Protein AF-A0A484AU99-F1 (afdb_monomer)

Radius of gyration: 29.87 Å; Cα contacts (8 Å, |Δi|>4): 68; chains: 1; bounding box: 47×50×111 Å

Nearest PDB structures (foldseek):
  2rld-assembly1_B  TM=6.797E-01  e=1.249E+00  Bacteroides thetaiotaomicron VPI-5482
  7b5m-assembly1_H  TM=4.211E-01  e=6.479E+00  Homo sapiens

InterPro domains:
  IPR019184 Uncharacterised protein family, transmembrane-17 [PF09799] (16-97)

Secondary structure (DSSP, 8-state):
-----------HHHHHHHHHHHHHHHHHHHHHHHHHHHTSGGG--HHHHHHHHHHHHHHHHHHHHHHHHHH-SS-STTHHHHHHHHHHHHHHHHHHHHTS-TT-HHHHHHHHHHHHHHHHHHHHHHHHHHHHHHHHHH---HHHHHHHHHHHHHHHHHHHHHTTS---------

Sequence (174 aa):
MSHIVKPVHASLLMQMLLDGNLYVAVTWAFSYLLNMFVYEWPRLKLSMVLLYVVTVTIESMRIYMGYVLNLSPKGPHSKLPLALALGACLPMMCLSWYLYDDRAIWMRVIYNVWTFFIVLELIVAAHIIWKRVRNVQLRPDWSAMEANLMARRRRSAHSHHADSFHVPSCTDHL

pLDDT: mean 72.26, std 13.3, range [37.69, 90.94]

Structure (mmCIF, N/CA/C/O backbone):
data_AF-A0A484AU99-F1
#
_entry.id   AF-A0A484AU99-F1
#
loop_
_atom_site.group_PDB
_atom_site.id
_atom_site.type_symbol
_atom_site.label_atom_id
_atom_site.label_alt_id
_atom_site.label_comp_id
_atom_site.label_asym_id
_atom_site.label_entity_id
_atom_site.label_seq_id
_atom_site.pdbx_PDB_ins_code
_atom_site.Cartn_x
_atom_site.Cartn_y
_atom_site.Cartn_z
_atom_site.occupancy
_atom_site.B_iso_or_equiv
_atom_site.auth_seq_id
_atom_site.auth_comp_id
_atom_site.auth_asym_id
_atom_site.auth_atom_id
_atom_site.pdbx_PDB_model_num
ATOM 1 N N . MET A 1 1 ? 10.170 -21.586 -35.796 1.00 37.69 1 MET A N 1
ATOM 2 C CA . MET A 1 1 ? 9.954 -20.267 -35.163 1.00 37.69 1 MET A CA 1
ATOM 3 C C . MET A 1 1 ? 10.035 -20.434 -33.654 1.00 37.69 1 MET A C 1
ATOM 5 O O . MET A 1 1 ? 9.057 -20.800 -33.018 1.00 37.69 1 MET A O 1
ATOM 9 N N . SER A 1 2 ? 11.222 -20.255 -33.083 1.00 39.19 2 SER A N 1
ATOM 10 C CA . SER A 1 2 ? 11.432 -20.244 -31.637 1.00 39.19 2 SER A CA 1
ATOM 11 C C . SER A 1 2 ? 10.943 -18.902 -31.096 1.00 39.19 2 SER A C 1
ATOM 13 O O . SER A 1 2 ? 11.641 -17.892 -31.164 1.00 39.19 2 SER A O 1
ATOM 15 N N . HIS A 1 3 ? 9.709 -18.874 -30.592 1.00 49.44 3 HIS A N 1
ATOM 16 C CA . HIS A 1 3 ? 9.258 -17.780 -29.744 1.00 49.44 3 HIS A CA 1
ATOM 17 C C . HIS A 1 3 ? 10.168 -17.772 -28.515 1.00 49.44 3 HIS A C 1
ATOM 19 O O . HIS A 1 3 ? 10.028 -18.603 -27.623 1.00 49.44 3 HIS A O 1
ATOM 25 N N . ILE A 1 4 ? 11.153 -16.871 -28.503 1.00 49.41 4 ILE A N 1
ATOM 26 C CA . ILE A 1 4 ? 11.953 -16.568 -27.320 1.00 49.41 4 ILE A CA 1
ATOM 27 C C . ILE A 1 4 ? 10.975 -15.949 -26.324 1.00 49.41 4 ILE A C 1
ATOM 29 O O . ILE A 1 4 ? 10.723 -14.741 -26.328 1.00 49.41 4 ILE A O 1
ATOM 33 N N . VAL A 1 5 ? 10.358 -16.806 -25.513 1.00 48.56 5 VAL A N 1
ATOM 34 C CA . VAL A 1 5 ? 9.623 -16.413 -24.320 1.00 48.56 5 VAL A CA 1
ATOM 35 C C . VAL A 1 5 ? 10.678 -15.808 -23.406 1.00 48.56 5 VAL A C 1
ATOM 37 O O . VAL A 1 5 ? 11.424 -16.523 -22.743 1.00 48.56 5 VAL A O 1
ATOM 40 N N . LYS A 1 6 ? 10.834 -14.480 -23.457 1.00 44.38 6 LYS A N 1
ATOM 41 C CA . LYS A 1 6 ? 11.705 -13.775 -22.517 1.00 44.38 6 LYS A CA 1
ATOM 42 C C . LYS A 1 6 ? 11.213 -14.142 -21.117 1.00 44.38 6 LYS A C 1
ATOM 44 O O . LYS A 1 6 ? 10.035 -13.895 -20.842 1.00 44.38 6 LYS A O 1
ATOM 49 N N . PRO A 1 7 ? 12.057 -14.746 -20.265 1.00 45.44 7 PRO A N 1
ATOM 50 C CA . PRO A 1 7 ? 11.627 -15.142 -18.939 1.00 45.44 7 PRO A CA 1
ATOM 51 C C . PRO A 1 7 ? 11.125 -13.899 -18.209 1.00 45.44 7 PRO A C 1
ATOM 53 O O . PRO A 1 7 ? 11.760 -12.840 -18.235 1.00 45.44 7 PRO A O 1
ATOM 56 N N . VAL A 1 8 ? 9.941 -14.022 -17.616 1.00 52.75 8 VAL A N 1
ATOM 57 C CA . VAL A 1 8 ? 9.361 -12.999 -16.751 1.00 52.75 8 VAL A CA 1
ATOM 58 C C . VAL A 1 8 ? 10.352 -12.787 -15.609 1.00 52.75 8 VAL A C 1
ATOM 60 O O . VAL A 1 8 ? 10.517 -13.648 -14.751 1.00 52.75 8 VAL A O 1
ATOM 63 N N . HIS A 1 9 ? 11.064 -11.660 -15.619 1.00 53.84 9 HIS A N 1
ATOM 64 C CA . HIS A 1 9 ? 11.941 -11.269 -14.519 1.00 53.84 9 HIS A CA 1
ATOM 65 C C . HIS A 1 9 ? 11.088 -10.704 -13.380 1.00 53.84 9 HIS A C 1
ATOM 67 O O . HIS A 1 9 ? 11.089 -9.498 -13.129 1.00 53.84 9 HIS A O 1
ATOM 73 N N . ALA A 1 10 ? 10.344 -11.582 -12.708 1.00 58.94 10 ALA A N 1
ATOM 74 C CA . ALA A 1 10 ? 9.739 -11.253 -11.428 1.00 58.94 10 ALA A CA 1
ATOM 75 C C . ALA A 1 10 ? 10.865 -10.969 -10.427 1.00 58.94 10 ALA A C 1
ATOM 77 O O . ALA A 1 10 ? 11.837 -11.726 -10.320 1.00 58.94 10 ALA A O 1
ATOM 78 N N . SER A 1 11 ? 10.771 -9.851 -9.711 1.00 69.88 11 SER A N 1
ATOM 79 C CA . SER A 1 11 ? 11.712 -9.567 -8.635 1.00 69.88 11 SER A CA 1
ATOM 80 C C . SER A 1 11 ? 11.232 -10.311 -7.396 1.00 69.88 11 SER A C 1
ATOM 82 O O . SER A 1 11 ? 10.245 -9.918 -6.778 1.00 69.88 11 SER A O 1
ATOM 84 N N . LEU A 1 12 ? 11.933 -11.387 -7.033 1.00 75.62 12 LEU A N 1
ATOM 85 C CA . LEU A 1 12 ? 11.623 -12.196 -5.848 1.00 75.62 12 LEU A CA 1
ATOM 86 C C . LEU A 1 12 ? 11.549 -11.337 -4.572 1.00 75.62 12 LEU A C 1
ATOM 88 O O . LEU A 1 12 ? 10.686 -11.547 -3.730 1.00 75.62 12 LEU A O 1
ATOM 92 N N . LEU A 1 13 ? 12.385 -10.298 -4.489 1.00 75.38 13 LEU A N 1
ATOM 93 C CA . LEU A 1 13 ? 12.384 -9.338 -3.387 1.00 75.38 13 LEU A CA 1
ATOM 94 C C . LEU A 1 13 ? 11.120 -8.463 -3.357 1.00 75.38 13 LEU A C 1
ATOM 96 O O . LEU A 1 13 ? 10.555 -8.262 -2.289 1.00 75.38 13 LEU A O 1
ATOM 100 N N . MET A 1 14 ? 10.643 -7.983 -4.512 1.00 75.06 14 MET A N 1
ATOM 101 C CA . MET A 1 14 ? 9.371 -7.247 -4.586 1.00 75.06 14 MET A CA 1
ATOM 102 C C . MET A 1 14 ? 8.196 -8.150 -4.204 1.00 75.06 14 MET A C 1
ATOM 104 O O . MET A 1 14 ? 7.276 -7.709 -3.527 1.00 75.06 14 MET A O 1
ATOM 108 N N . GLN A 1 15 ? 8.246 -9.421 -4.607 1.00 81.94 15 GLN A N 1
ATOM 109 C CA . GLN A 1 15 ? 7.213 -10.398 -4.279 1.00 81.94 15 GLN A CA 1
ATOM 110 C C . GLN A 1 15 ? 7.149 -10.683 -2.777 1.00 81.94 15 GLN A C 1
ATOM 112 O O . GLN A 1 15 ? 6.061 -10.668 -2.214 1.00 81.94 15 GLN A O 1
ATOM 117 N N . MET A 1 16 ? 8.301 -10.874 -2.125 1.00 83.50 16 MET A N 1
ATOM 118 C CA . MET A 1 16 ? 8.377 -11.040 -0.669 1.00 83.50 16 MET A CA 1
ATOM 119 C C . MET A 1 16 ? 7.905 -9.792 0.086 1.00 83.50 16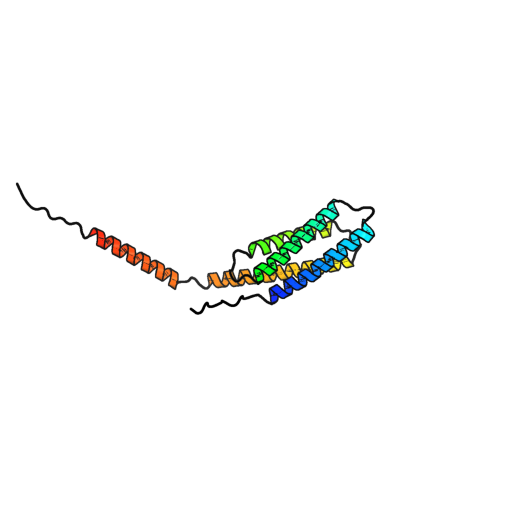 MET A C 1
ATOM 121 O O . MET A 1 16 ? 7.218 -9.922 1.096 1.00 83.50 16 MET A O 1
ATOM 125 N N . LEU A 1 17 ? 8.235 -8.586 -0.398 1.00 82.75 17 LEU A N 1
ATOM 126 C CA . LEU A 1 17 ? 7.745 -7.344 0.213 1.00 82.75 17 LEU A CA 1
ATOM 127 C C . LEU A 1 17 ? 6.225 -7.212 0.104 1.00 82.75 17 LEU A C 1
ATOM 129 O O . LEU A 1 17 ? 5.586 -6.844 1.085 1.00 82.75 17 LEU A O 1
ATOM 133 N N . LEU A 1 18 ? 5.659 -7.521 -1.067 1.00 83.50 18 LEU A N 1
ATOM 134 C CA . LEU A 1 18 ? 4.214 -7.471 -1.284 1.00 83.50 18 LEU A CA 1
ATOM 135 C C . LEU A 1 18 ? 3.466 -8.462 -0.398 1.00 83.50 18 LEU A C 1
ATOM 137 O O . LEU A 1 18 ? 2.440 -8.109 0.175 1.00 83.50 18 LEU A O 1
ATOM 141 N N . ASP A 1 19 ? 3.995 -9.677 -0.280 1.00 86.50 19 ASP A N 1
ATOM 142 C CA . ASP A 1 19 ? 3.406 -10.723 0.550 1.00 86.50 19 ASP A CA 1
ATOM 143 C C . ASP A 1 19 ? 3.455 -10.326 2.034 1.00 86.50 19 ASP A C 1
ATOM 145 O O . ASP A 1 19 ? 2.446 -10.372 2.736 1.00 86.50 19 ASP A O 1
ATOM 149 N N . GLY A 1 20 ? 4.593 -9.794 2.497 1.00 85.31 20 GLY A N 1
ATOM 150 C CA . GLY A 1 20 ? 4.716 -9.226 3.843 1.00 85.31 20 GLY A CA 1
ATOM 151 C C . GLY A 1 20 ? 3.743 -8.069 4.090 1.00 85.31 20 GLY A C 1
ATOM 152 O O . GLY A 1 20 ? 3.088 -8.018 5.131 1.00 85.31 20 GLY A O 1
ATOM 153 N N . ASN A 1 21 ? 3.585 -7.174 3.115 1.00 86.25 21 ASN A N 1
ATOM 154 C CA . ASN A 1 21 ? 2.621 -6.080 3.193 1.00 86.25 21 ASN A CA 1
ATOM 155 C C . ASN A 1 21 ? 1.173 -6.567 3.249 1.00 86.25 21 ASN A C 1
ATOM 157 O O . ASN A 1 21 ? 0.390 -6.014 4.016 1.00 86.25 21 ASN A O 1
ATOM 161 N N . LEU A 1 22 ? 0.823 -7.617 2.504 1.00 87.81 22 LEU A N 1
ATOM 162 C CA . LEU A 1 22 ? -0.495 -8.241 2.580 1.00 87.81 22 LEU A CA 1
ATOM 163 C C . LEU A 1 22 ? -0.777 -8.771 3.990 1.00 87.81 22 LEU A C 1
ATOM 165 O O . LEU A 1 22 ? -1.839 -8.486 4.544 1.00 87.81 22 LEU A O 1
ATOM 169 N N . TYR A 1 23 ? 0.181 -9.470 4.605 1.00 88.94 23 TYR A N 1
ATOM 170 C CA . TYR A 1 23 ? 0.035 -9.951 5.982 1.00 88.94 23 TYR A CA 1
ATOM 171 C C . TYR A 1 23 ? -0.179 -8.812 6.981 1.00 88.94 23 TYR A C 1
ATOM 173 O O . TYR A 1 23 ? -1.075 -8.888 7.829 1.00 88.94 23 TYR A O 1
ATOM 181 N N . VAL A 1 24 ? 0.613 -7.744 6.880 1.00 87.69 24 VAL A N 1
ATOM 182 C CA . VAL A 1 24 ? 0.486 -6.584 7.771 1.00 87.69 24 VAL A CA 1
ATOM 183 C C . VAL A 1 24 ? -0.840 -5.858 7.541 1.00 87.69 24 VAL A C 1
ATOM 185 O O . VAL A 1 24 ? -1.522 -5.539 8.513 1.00 87.69 24 VAL A O 1
ATOM 188 N N . ALA A 1 25 ? -1.253 -5.668 6.286 1.00 86.56 25 ALA A N 1
ATOM 189 C CA . ALA A 1 25 ? -2.514 -5.026 5.926 1.00 86.56 25 ALA A CA 1
ATOM 190 C C . ALA A 1 25 ? -3.731 -5.811 6.436 1.00 86.56 25 ALA A C 1
ATOM 192 O O . ALA A 1 25 ? -4.642 -5.217 7.010 1.00 86.56 25 ALA A O 1
ATOM 193 N N . VAL A 1 26 ? -3.739 -7.142 6.298 1.00 89.50 26 VAL A N 1
ATOM 194 C CA . VAL A 1 26 ? -4.814 -8.002 6.828 1.00 89.50 26 VAL A CA 1
ATOM 195 C C . VAL A 1 26 ? -4.845 -7.950 8.356 1.00 89.50 26 VAL A C 1
ATOM 197 O O . VAL A 1 26 ? -5.913 -7.778 8.947 1.00 89.50 26 VAL A O 1
ATOM 200 N N . THR A 1 27 ? -3.679 -8.033 9.002 1.00 89.44 27 THR A N 1
ATOM 201 C CA . THR A 1 27 ? 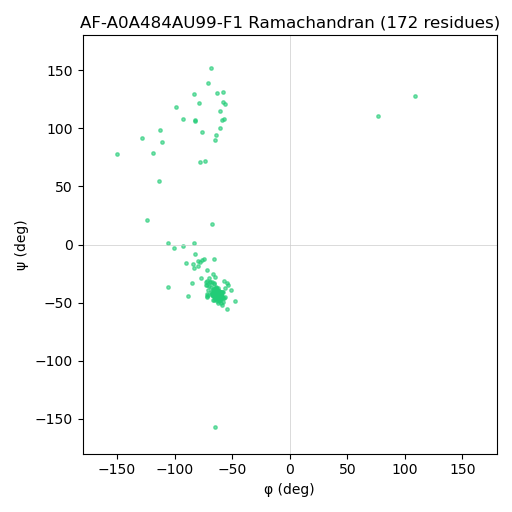-3.567 -7.955 10.468 1.00 89.44 27 THR A CA 1
ATOM 202 C C . THR A 1 27 ? -4.060 -6.605 10.988 1.00 89.44 27 THR A C 1
ATOM 204 O O . THR A 1 27 ? -4.804 -6.555 11.971 1.00 89.44 27 THR A O 1
ATOM 207 N N . TRP A 1 28 ? -3.696 -5.514 10.310 1.00 88.81 28 TRP A N 1
ATOM 208 C CA . TRP A 1 28 ? -4.184 -4.170 10.600 1.00 88.81 28 TRP A CA 1
ATOM 209 C C . TRP A 1 28 ? -5.695 -4.068 10.404 1.00 88.81 28 TRP A C 1
ATOM 211 O O . TRP A 1 28 ? -6.391 -3.636 11.320 1.00 88.81 28 TRP A O 1
ATOM 221 N N . ALA A 1 29 ? -6.215 -4.509 9.256 1.00 88.81 29 ALA A N 1
ATOM 222 C CA . ALA A 1 29 ? -7.629 -4.390 8.917 1.00 88.81 29 ALA A CA 1
ATOM 223 C C . ALA A 1 29 ? -8.518 -5.148 9.908 1.00 88.81 29 ALA A C 1
ATOM 225 O O . ALA A 1 29 ? -9.564 -4.633 10.308 1.00 88.81 29 ALA A O 1
ATOM 226 N N . PHE A 1 30 ? -8.089 -6.338 10.331 1.00 90.94 30 PHE A N 1
ATOM 227 C CA . PHE A 1 30 ? -8.802 -7.138 11.321 1.00 90.94 30 PHE A CA 1
ATOM 228 C C . PHE A 1 30 ? -8.692 -6.543 12.729 1.00 90.94 30 PHE A C 1
ATOM 230 O O . PHE A 1 30 ? -9.698 -6.424 13.426 1.00 90.94 30 PHE A O 1
ATOM 237 N N . SER A 1 31 ? -7.493 -6.102 13.131 1.00 88.44 31 SER A N 1
ATOM 238 C CA . SER A 1 31 ? -7.281 -5.463 14.438 1.00 88.44 31 SER A CA 1
ATOM 239 C C . SER A 1 31 ? -8.078 -4.163 14.564 1.00 88.44 31 SER A C 1
ATOM 241 O O . SER A 1 31 ? -8.700 -3.926 15.596 1.00 88.44 31 SER A O 1
ATOM 243 N N . TYR A 1 32 ? -8.107 -3.342 13.510 1.00 85.25 32 TYR A N 1
ATOM 244 C CA . TYR A 1 32 ? -8.877 -2.099 13.471 1.00 85.25 32 TYR A CA 1
ATOM 245 C C . TYR A 1 32 ? -10.377 -2.375 13.561 1.00 85.25 32 TYR A C 1
ATOM 247 O O . TYR A 1 32 ? -11.069 -1.742 14.353 1.00 85.25 32 TYR A O 1
ATOM 255 N N . LEU A 1 33 ? -10.870 -3.358 12.803 1.00 88.38 33 LEU A N 1
ATOM 256 C CA . LEU A 1 33 ? -12.275 -3.748 12.825 1.00 88.38 33 LEU A CA 1
ATOM 257 C C . LEU A 1 33 ? -12.691 -4.246 14.214 1.00 88.38 33 LEU A C 1
ATOM 259 O O . LEU A 1 33 ? -13.660 -3.737 14.770 1.00 88.38 33 LEU A O 1
ATOM 263 N N . LEU A 1 34 ? -11.925 -5.154 14.826 1.00 88.19 34 LEU A N 1
ATOM 264 C CA . LEU A 1 34 ? -12.178 -5.612 16.197 1.00 88.19 34 LEU A CA 1
ATOM 265 C C . LEU A 1 34 ? -12.220 -4.456 17.195 1.00 88.19 34 LEU A C 1
ATOM 267 O O . LEU A 1 34 ? -13.119 -4.383 18.026 1.00 88.19 34 LEU A O 1
ATOM 271 N N . ASN A 1 35 ? -11.265 -3.540 17.100 1.00 83.56 35 ASN A N 1
ATOM 272 C CA . ASN A 1 35 ? -11.186 -2.388 17.985 1.00 83.56 35 ASN A CA 1
ATOM 273 C C . ASN A 1 35 ? -12.417 -1.479 17.836 1.00 83.56 35 ASN A C 1
ATOM 275 O O . ASN A 1 35 ? -13.024 -1.058 18.822 1.00 83.56 35 ASN A O 1
ATOM 279 N N . MET A 1 36 ? -12.857 -1.284 16.594 1.00 84.19 36 MET A N 1
ATOM 280 C CA . MET A 1 36 ? -14.063 -0.538 16.272 1.00 84.19 36 MET A CA 1
ATOM 281 C C . MET A 1 36 ? -15.332 -1.195 16.844 1.00 84.19 36 MET A C 1
ATOM 283 O O . MET A 1 36 ? -16.186 -0.507 17.399 1.00 84.19 36 MET A O 1
ATOM 287 N N . PHE A 1 37 ? -15.434 -2.525 16.764 1.00 87.44 37 PHE A N 1
ATOM 288 C CA . PHE A 1 37 ? -16.556 -3.300 17.305 1.00 87.44 37 PHE A CA 1
ATOM 289 C C . PHE A 1 37 ? -16.563 -3.395 18.837 1.00 87.44 37 PHE A C 1
ATOM 291 O O . PHE A 1 37 ? -17.634 -3.432 19.434 1.00 87.44 37 PHE A O 1
ATOM 298 N N . VAL A 1 38 ? -15.400 -3.462 19.485 1.00 85.44 38 VAL A N 1
ATOM 299 C CA . VAL A 1 38 ? -15.309 -3.677 20.939 1.00 85.44 38 VAL A CA 1
ATOM 300 C C . VAL A 1 38 ? -15.359 -2.360 21.712 1.00 85.44 38 VAL A C 1
ATOM 302 O O . VAL A 1 38 ? -16.060 -2.271 22.718 1.00 85.44 38 VAL A O 1
ATOM 305 N N . TYR A 1 39 ? -14.632 -1.335 21.260 1.00 80.25 39 TYR A N 1
ATOM 306 C CA . TYR A 1 39 ? -14.439 -0.100 22.029 1.00 80.25 39 TYR A CA 1
ATOM 307 C C . TYR A 1 39 ? -15.256 1.082 21.499 1.00 80.25 39 TYR A C 1
ATOM 309 O O . TYR A 1 39 ? -15.764 1.882 22.284 1.00 80.25 39 TYR A O 1
ATOM 317 N N . GLU A 1 40 ? -15.409 1.194 20.179 1.00 82.00 40 GLU A N 1
ATOM 318 C CA . GLU A 1 40 ? -16.035 2.357 19.531 1.00 82.00 40 GLU A CA 1
ATOM 319 C C . GLU A 1 40 ? -17.500 2.112 19.124 1.00 82.00 40 GLU A C 1
ATOM 321 O O . GLU A 1 40 ? -18.163 3.044 18.674 1.00 82.00 40 GLU A O 1
ATOM 326 N N . TRP A 1 41 ? -18.049 0.907 19.328 1.00 82.50 41 TRP A N 1
ATOM 327 C CA . TRP A 1 41 ? -19.426 0.551 18.948 1.00 82.50 41 TRP A CA 1
ATOM 328 C C . TRP A 1 41 ? -20.499 1.571 19.365 1.00 82.50 41 TRP A C 1
ATOM 330 O O . TRP A 1 41 ? -21.280 1.989 18.510 1.00 82.50 41 TRP A O 1
ATOM 340 N N . PRO A 1 42 ? -20.544 2.055 20.626 1.00 81.06 42 PRO A N 1
ATOM 341 C CA . PRO A 1 42 ? -21.569 3.014 21.038 1.00 81.06 42 PRO A CA 1
ATOM 342 C C . PRO A 1 42 ? -21.336 4.439 20.509 1.00 81.06 42 PRO A C 1
ATOM 344 O O . PRO A 1 42 ? -22.223 5.282 20.626 1.00 81.06 42 PRO A O 1
ATOM 347 N N . ARG A 1 43 ? -20.150 4.746 19.967 1.00 80.69 43 ARG A N 1
ATOM 348 C CA . ARG A 1 43 ? -19.757 6.086 19.487 1.00 80.69 43 ARG A CA 1
ATOM 349 C C . ARG A 1 43 ? -19.310 6.077 18.028 1.00 80.69 43 ARG A C 1
ATOM 351 O O . ARG A 1 43 ? -18.618 6.999 17.595 1.00 80.69 43 ARG A O 1
ATOM 358 N N . LEU A 1 44 ? -19.722 5.056 17.280 1.00 82.00 44 LEU A N 1
ATOM 359 C CA . LEU A 1 44 ? -19.256 4.792 15.931 1.00 82.00 44 LEU A CA 1
ATOM 360 C C . LEU A 1 44 ? -19.508 6.004 15.028 1.00 82.00 44 LEU A C 1
ATOM 362 O O . LEU A 1 44 ? -20.641 6.312 14.656 1.00 82.00 44 LEU A O 1
ATOM 366 N N . LYS A 1 45 ? -18.440 6.713 14.664 1.00 83.75 45 LYS A N 1
ATOM 367 C CA . LYS A 1 45 ? -18.538 7.837 13.733 1.00 83.75 45 LYS A CA 1
ATOM 368 C C . LYS A 1 45 ? -18.523 7.302 12.309 1.00 83.75 45 LYS A C 1
ATOM 370 O O . LYS A 1 45 ? -17.606 6.579 11.925 1.00 83.75 45 LYS A O 1
ATOM 375 N N . LEU A 1 46 ? -19.485 7.731 11.495 1.00 84.12 46 LEU A N 1
ATOM 376 C CA . LEU A 1 46 ? -19.557 7.355 10.079 1.00 84.12 46 LEU A CA 1
ATOM 377 C C . LEU A 1 46 ? -18.274 7.733 9.313 1.00 84.12 46 LEU A C 1
ATOM 379 O O . LEU A 1 46 ? -17.846 7.006 8.423 1.00 84.12 46 LEU A O 1
ATOM 383 N N . SER A 1 47 ? -17.602 8.814 9.724 1.00 82.31 47 SER A N 1
ATOM 384 C CA . SER A 1 47 ? -16.299 9.222 9.188 1.00 82.31 47 SER A CA 1
ATOM 385 C C . SER A 1 47 ? -15.183 8.200 9.431 1.00 82.31 47 SER A C 1
ATOM 387 O O . SER A 1 47 ? -14.366 7.997 8.539 1.00 82.31 47 SER A O 1
ATOM 389 N N . MET A 1 48 ? -15.155 7.525 10.586 1.00 80.56 48 MET A N 1
ATOM 390 C CA . MET A 1 48 ? -14.171 6.473 10.885 1.00 80.56 48 MET A CA 1
ATOM 391 C C . MET A 1 48 ? -14.401 5.243 10.001 1.00 80.56 48 MET A C 1
ATOM 393 O O . MET A 1 48 ? -13.449 4.673 9.475 1.00 80.56 48 MET A O 1
ATOM 397 N N . VAL A 1 49 ? -15.669 4.868 9.780 1.00 86.00 49 VAL A N 1
ATOM 398 C CA . VAL A 1 49 ? -16.023 3.729 8.912 1.00 86.00 49 VAL A CA 1
ATOM 399 C C . VAL A 1 49 ? -15.631 4.034 7.470 1.00 86.00 49 VAL A C 1
ATOM 401 O O . VAL A 1 49 ? -15.028 3.203 6.796 1.00 86.00 49 VAL A O 1
ATOM 404 N N . LEU A 1 50 ? -15.927 5.248 7.002 1.00 87.00 50 LEU A N 1
ATOM 405 C CA . LEU A 1 50 ? -15.586 5.673 5.650 1.00 87.00 50 LEU A CA 1
ATOM 406 C C . LEU A 1 50 ? -14.066 5.741 5.456 1.00 87.00 50 LEU A C 1
ATOM 408 O O . LEU A 1 50 ? -13.562 5.246 4.450 1.00 87.00 50 LEU A O 1
ATOM 412 N N . LEU A 1 51 ? -13.328 6.262 6.442 1.00 84.88 51 LEU A N 1
ATOM 413 C CA . LEU A 1 51 ? -11.865 6.255 6.437 1.00 84.88 51 LEU A CA 1
ATOM 414 C C . LEU A 1 51 ? -11.317 4.823 6.365 1.00 84.88 51 LEU A C 1
ATOM 416 O O . LEU A 1 51 ? -10.428 4.556 5.556 1.00 84.88 51 LEU A O 1
ATOM 420 N N . TYR A 1 52 ? -11.866 3.898 7.157 1.00 86.44 52 TYR A N 1
ATOM 421 C CA . TYR A 1 52 ? -11.486 2.485 7.139 1.00 86.44 52 TYR A CA 1
ATOM 422 C C . TYR A 1 52 ? -11.702 1.856 5.758 1.00 86.44 52 TYR A C 1
ATOM 424 O O . TYR A 1 52 ? -10.761 1.308 5.183 1.00 86.44 52 TYR A O 1
ATOM 432 N N . VAL A 1 53 ? -12.901 1.999 5.182 1.00 88.94 53 VAL A N 1
ATOM 433 C CA . VAL A 1 53 ? -13.236 1.445 3.859 1.00 88.94 53 VAL A CA 1
ATOM 434 C C . VAL A 1 53 ? -12.325 2.018 2.774 1.00 88.94 53 VAL A C 1
ATOM 436 O O . VAL A 1 53 ? -11.791 1.263 1.959 1.00 88.94 53 VAL A O 1
ATOM 439 N N . VAL A 1 54 ? -12.100 3.335 2.772 1.00 86.81 54 VAL A N 1
ATOM 440 C CA . VAL A 1 54 ? -11.203 3.987 1.807 1.00 86.81 54 VAL A CA 1
ATOM 441 C C . VAL A 1 54 ? -9.774 3.468 1.965 1.00 86.81 54 VAL A C 1
ATOM 443 O O . VAL A 1 54 ? -9.141 3.121 0.972 1.00 86.81 54 VAL A O 1
ATOM 446 N N . THR A 1 55 ? -9.283 3.339 3.198 1.00 84.94 55 THR A N 1
ATOM 447 C CA . THR A 1 55 ? -7.919 2.864 3.474 1.00 84.94 55 THR A CA 1
ATOM 448 C C . THR A 1 55 ? -7.723 1.419 3.022 1.00 84.94 55 THR A C 1
ATOM 450 O O . THR A 1 55 ? -6.766 1.129 2.307 1.00 84.94 55 THR A O 1
ATOM 453 N N . VAL A 1 56 ? -8.659 0.523 3.356 1.00 87.38 56 VAL A N 1
ATOM 454 C CA . VAL A 1 56 ? -8.629 -0.880 2.909 1.00 87.38 56 VAL A CA 1
ATOM 455 C C . VAL A 1 56 ? -8.688 -0.970 1.383 1.00 87.38 56 VAL A C 1
ATOM 457 O O . VAL A 1 56 ? -7.967 -1.770 0.786 1.00 87.38 56 VAL A O 1
ATOM 460 N N . THR A 1 57 ? -9.509 -0.140 0.737 1.00 87.06 57 THR A N 1
ATOM 461 C CA . THR A 1 57 ? -9.645 -0.132 -0.727 1.00 87.06 57 THR A CA 1
ATOM 462 C C . THR A 1 57 ? -8.350 0.315 -1.402 1.00 87.06 57 THR A C 1
ATOM 464 O O . THR A 1 57 ? -7.876 -0.357 -2.318 1.00 87.06 57 THR A O 1
ATOM 467 N N . ILE A 1 58 ? -7.751 1.418 -0.941 1.00 84.31 58 ILE A N 1
ATOM 468 C CA . ILE A 1 58 ? -6.479 1.925 -1.477 1.00 84.31 58 ILE A CA 1
ATOM 469 C C . ILE A 1 58 ? -5.378 0.878 -1.291 1.00 84.31 58 ILE A C 1
ATOM 471 O O . ILE A 1 58 ? -4.649 0.583 -2.239 1.00 84.31 58 ILE A O 1
ATOM 475 N N . GLU A 1 59 ? -5.294 0.271 -0.109 1.00 84.06 59 GLU A N 1
ATOM 476 C CA . GLU A 1 59 ? -4.269 -0.724 0.197 1.00 84.06 59 GLU A CA 1
ATOM 477 C C . GLU A 1 59 ? -4.433 -2.005 -0.637 1.00 84.06 59 GLU A C 1
ATOM 479 O O . GLU A 1 59 ? -3.464 -2.518 -1.201 1.00 84.06 59 GLU A O 1
ATOM 484 N N . SER A 1 60 ? -5.670 -2.472 -0.814 1.00 84.81 60 SER A N 1
ATOM 485 C CA . SER A 1 60 ? -5.980 -3.620 -1.677 1.00 84.81 60 SER A CA 1
ATOM 486 C C . SER A 1 60 ? -5.584 -3.348 -3.130 1.00 84.81 60 SER A C 1
ATOM 488 O O . SER A 1 60 ? -4.976 -4.198 -3.783 1.00 84.81 60 SER A O 1
ATOM 490 N N . MET A 1 61 ? -5.870 -2.142 -3.631 1.00 83.31 61 MET A N 1
ATOM 491 C CA . MET A 1 61 ? -5.474 -1.721 -4.976 1.00 83.31 61 MET A CA 1
ATOM 492 C C . MET A 1 61 ? -3.952 -1.602 -5.114 1.00 83.31 61 MET A C 1
ATOM 494 O O . MET A 1 61 ? -3.410 -2.008 -6.144 1.00 83.31 61 MET A O 1
ATOM 498 N N . ARG A 1 62 ? -3.249 -1.103 -4.087 1.00 83.88 62 ARG A N 1
ATOM 499 C CA . ARG A 1 62 ? -1.778 -1.024 -4.054 1.00 83.88 62 ARG A CA 1
ATOM 500 C C . ARG A 1 62 ? -1.153 -2.411 -4.192 1.00 83.88 62 ARG A C 1
ATOM 502 O O . ARG A 1 62 ? -0.302 -2.606 -5.061 1.00 83.88 62 ARG A O 1
ATOM 509 N N . ILE A 1 63 ? -1.602 -3.367 -3.380 1.00 83.00 63 ILE A N 1
ATOM 510 C CA . ILE A 1 63 ? -1.107 -4.750 -3.382 1.00 83.00 63 ILE A CA 1
ATOM 511 C C . ILE A 1 63 ? -1.455 -5.438 -4.710 1.00 83.00 63 ILE A C 1
ATOM 513 O O . ILE A 1 63 ? -0.584 -6.019 -5.355 1.00 83.00 63 ILE A O 1
ATOM 517 N N . TYR A 1 64 ? -2.698 -5.322 -5.184 1.00 82.31 64 TYR A N 1
ATOM 518 C CA . TYR A 1 64 ? -3.103 -5.904 -6.466 1.00 82.31 64 TYR A CA 1
ATOM 519 C C . TYR A 1 64 ? -2.253 -5.376 -7.629 1.00 82.31 64 TYR A C 1
ATOM 521 O O . TYR A 1 64 ? -1.689 -6.157 -8.401 1.00 82.31 64 TYR A O 1
ATOM 529 N N . MET A 1 65 ? -2.090 -4.052 -7.718 1.00 78.12 65 MET A N 1
ATOM 530 C CA . MET A 1 65 ? -1.227 -3.435 -8.722 1.00 78.12 65 MET A CA 1
ATOM 531 C C . MET A 1 65 ? 0.216 -3.914 -8.566 1.00 78.12 65 MET A C 1
ATOM 533 O O . MET A 1 65 ? 0.835 -4.283 -9.558 1.00 78.12 65 MET A O 1
ATOM 537 N N . GLY A 1 66 ? 0.754 -3.988 -7.350 1.00 76.31 66 GLY A N 1
ATOM 538 C CA . GLY A 1 66 ? 2.112 -4.481 -7.127 1.00 76.31 66 GLY A CA 1
ATOM 539 C C . GLY A 1 66 ? 2.340 -5.906 -7.645 1.00 76.31 66 GLY A C 1
ATOM 540 O O . GLY A 1 66 ? 3.354 -6.143 -8.308 1.00 76.31 66 GLY A O 1
ATOM 541 N N . TYR A 1 67 ? 1.382 -6.822 -7.468 1.00 77.88 67 TYR A N 1
ATOM 542 C CA . TYR A 1 67 ? 1.471 -8.177 -8.029 1.00 77.88 67 TYR A CA 1
ATOM 543 C C . TYR A 1 67 ? 1.406 -8.172 -9.559 1.00 77.88 67 TYR A C 1
ATOM 545 O O . TYR A 1 67 ? 2.257 -8.783 -10.213 1.00 77.88 67 TYR A O 1
ATOM 553 N N . VAL A 1 68 ? 0.448 -7.445 -10.143 1.00 74.81 68 VAL A N 1
ATOM 554 C CA . VAL A 1 68 ? 0.291 -7.333 -11.606 1.00 74.81 68 VAL A CA 1
ATOM 555 C C . VAL A 1 68 ? 1.558 -6.765 -12.252 1.00 74.81 68 VAL A C 1
ATOM 557 O O . VAL A 1 68 ? 2.009 -7.238 -13.297 1.00 74.81 68 VAL A O 1
ATOM 560 N N . LEU A 1 69 ? 2.174 -5.772 -11.614 1.00 71.69 69 LEU A N 1
ATOM 561 C CA . LEU A 1 69 ? 3.399 -5.136 -12.090 1.00 71.69 69 LEU A CA 1
ATOM 562 C C . LEU A 1 69 ? 4.629 -6.017 -11.947 1.00 71.69 69 LEU A C 1
ATOM 564 O O . LEU A 1 69 ? 5.512 -5.954 -12.803 1.00 71.69 69 LEU A O 1
ATOM 568 N N . ASN A 1 70 ? 4.693 -6.822 -10.889 1.00 72.69 70 ASN A N 1
ATOM 569 C CA . ASN A 1 70 ? 5.792 -7.755 -10.686 1.00 72.69 70 ASN A CA 1
ATOM 570 C C . ASN A 1 70 ? 5.750 -8.923 -11.691 1.00 72.69 70 ASN A C 1
ATOM 572 O O . ASN A 1 70 ? 6.798 -9.443 -12.068 1.00 72.69 70 ASN A O 1
ATOM 576 N N . LEU A 1 71 ? 4.556 -9.299 -12.163 1.00 68.12 71 LEU A N 1
ATOM 577 C CA . LEU A 1 71 ? 4.348 -10.383 -13.131 1.00 68.12 71 LEU A CA 1
ATOM 578 C C . LEU A 1 71 ? 4.376 -9.926 -14.602 1.00 68.12 71 LEU A C 1
ATOM 580 O O . LEU A 1 71 ? 4.508 -10.764 -15.494 1.00 68.12 71 LEU A O 1
ATOM 584 N N . SER A 1 72 ? 4.255 -8.625 -14.894 1.00 64.44 72 SER A N 1
ATOM 585 C CA . SER A 1 72 ? 4.156 -8.142 -16.278 1.00 64.44 72 SER A CA 1
ATOM 586 C C . SER A 1 72 ? 5.522 -8.083 -16.998 1.00 64.44 72 SER A C 1
ATOM 588 O O . SER A 1 72 ? 6.412 -7.336 -16.583 1.00 64.44 72 SER A O 1
ATOM 590 N N . PRO A 1 73 ? 5.702 -8.793 -18.134 1.00 53.72 73 PRO A N 1
ATOM 591 C CA . PRO A 1 73 ? 6.953 -8.804 -18.905 1.00 53.72 73 PRO A CA 1
ATOM 592 C C . PRO A 1 73 ? 7.186 -7.534 -19.744 1.00 53.72 73 PRO A C 1
ATOM 594 O O . PRO A 1 73 ? 8.293 -7.313 -20.244 1.00 53.72 73 PRO A O 1
ATOM 597 N N . LYS A 1 74 ? 6.167 -6.681 -19.925 1.00 53.47 74 LYS A N 1
ATOM 598 C CA . LYS A 1 74 ? 6.289 -5.397 -20.631 1.00 53.47 74 LYS A CA 1
ATOM 599 C C . LYS A 1 74 ? 6.579 -4.301 -19.603 1.00 53.47 74 LYS A C 1
ATOM 601 O O . LYS A 1 74 ? 5.710 -3.928 -18.825 1.00 53.47 74 LYS A O 1
ATOM 606 N N . GLY A 1 75 ? 7.813 -3.790 -19.589 1.00 46.66 75 GLY A N 1
ATOM 607 C CA . GLY A 1 75 ? 8.184 -2.644 -18.748 1.00 46.66 75 GLY A CA 1
ATOM 608 C C . GLY A 1 75 ? 7.458 -1.345 -19.145 1.00 46.66 75 GLY A C 1
ATOM 609 O O . GLY A 1 75 ? 6.530 -1.335 -19.946 1.00 46.66 75 GLY A O 1
ATOM 610 N N . PRO A 1 76 ? 8.027 -0.189 -18.800 1.00 47.44 76 PRO A N 1
ATOM 611 C CA . PRO A 1 76 ? 8.017 0.523 -17.521 1.00 47.44 76 PRO A CA 1
ATOM 612 C C . PRO A 1 76 ? 6.776 1.409 -17.274 1.00 47.44 76 PRO A C 1
ATOM 614 O O . PRO A 1 76 ? 6.734 2.088 -16.251 1.00 47.44 76 PRO A O 1
ATOM 617 N N . HIS A 1 77 ? 5.800 1.454 -18.187 1.00 48.69 77 HIS A N 1
ATOM 618 C CA . HIS A 1 77 ? 4.700 2.437 -18.135 1.00 48.69 77 HIS A CA 1
ATOM 619 C C . HIS A 1 77 ? 3.760 2.269 -16.935 1.00 48.69 77 HIS A C 1
ATOM 621 O O . HIS A 1 77 ? 2.983 3.159 -16.613 1.00 48.69 77 HIS A O 1
ATOM 627 N N . SER A 1 78 ? 3.864 1.144 -16.244 1.00 54.03 78 SER A N 1
ATO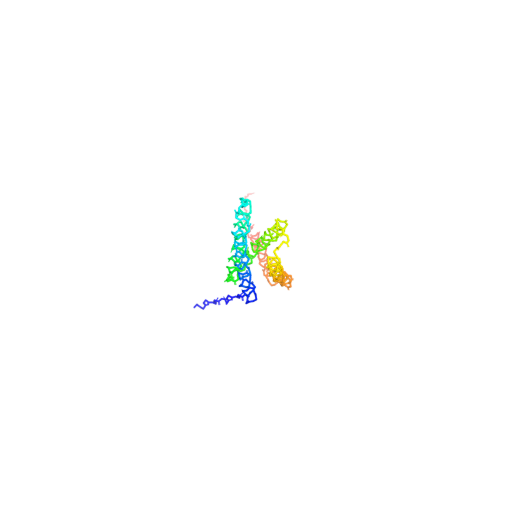M 628 C CA . SER A 1 78 ? 2.923 0.716 -15.229 1.00 54.03 78 SER A CA 1
ATOM 629 C C . SER A 1 78 ? 3.462 0.869 -13.793 1.00 54.03 78 SER A C 1
ATOM 631 O O . SER A 1 78 ? 2.746 0.599 -12.845 1.00 54.03 78 SER A O 1
ATOM 633 N N . LYS A 1 79 ? 4.684 1.388 -13.574 1.00 61.41 79 LYS A N 1
ATOM 634 C CA . LYS A 1 79 ? 5.235 1.605 -12.208 1.00 61.41 79 LYS A CA 1
ATOM 635 C C . LYS A 1 79 ? 4.800 2.917 -11.542 1.00 61.41 79 LYS A C 1
ATOM 637 O O . LYS A 1 79 ? 4.917 3.062 -10.331 1.00 61.41 79 LYS A O 1
ATOM 642 N N . LEU A 1 80 ? 4.288 3.855 -12.334 1.00 59.38 80 LEU A N 1
ATOM 643 C CA . LEU A 1 80 ? 3.735 5.130 -11.880 1.00 59.38 80 LEU A CA 1
ATOM 644 C C . LEU A 1 80 ? 2.482 4.960 -10.994 1.00 59.38 80 LEU A C 1
ATOM 646 O O . LEU A 1 80 ? 2.442 5.591 -9.943 1.00 59.38 80 LEU A O 1
ATOM 650 N N . PRO A 1 81 ? 1.510 4.075 -11.309 1.00 61.94 81 PRO A N 1
ATOM 651 C CA . PRO A 1 81 ? 0.380 3.820 -10.414 1.00 61.94 81 PRO A CA 1
ATOM 652 C C . PRO A 1 81 ? 0.784 3.170 -9.085 1.00 61.94 81 PRO A C 1
ATOM 654 O O . PRO A 1 81 ? 0.133 3.438 -8.084 1.00 61.94 81 PRO A O 1
ATOM 657 N N . LEU A 1 82 ? 1.875 2.393 -9.027 1.00 65.38 82 LEU A N 1
ATOM 658 C CA . LEU A 1 82 ? 2.400 1.891 -7.749 1.00 65.38 82 LEU A CA 1
ATOM 659 C C . LEU A 1 82 ? 2.938 3.036 -6.885 1.00 65.38 82 LEU A C 1
ATOM 661 O O . LEU A 1 82 ? 2.633 3.109 -5.701 1.00 65.38 82 LEU A O 1
ATOM 665 N N . ALA A 1 83 ? 3.694 3.958 -7.488 1.00 65.44 83 ALA A N 1
ATOM 666 C CA . ALA A 1 83 ? 4.176 5.153 -6.800 1.00 65.44 83 ALA A CA 1
ATOM 667 C C . ALA A 1 83 ? 3.021 6.071 -6.363 1.00 65.44 83 ALA A C 1
ATOM 669 O O . ALA A 1 83 ? 3.072 6.639 -5.277 1.00 65.44 83 ALA A O 1
ATOM 670 N N . LEU A 1 84 ? 1.963 6.177 -7.174 1.00 66.00 84 LEU A N 1
ATOM 671 C CA . LEU A 1 84 ? 0.760 6.938 -6.841 1.00 66.00 84 LEU A CA 1
ATOM 672 C C . LEU A 1 84 ? -0.011 6.294 -5.679 1.00 66.00 84 LEU A C 1
ATOM 674 O O . LEU A 1 84 ? -0.424 6.991 -4.759 1.00 66.00 84 LEU A O 1
ATOM 678 N N . ALA A 1 85 ? -0.161 4.966 -5.691 1.00 66.19 85 ALA A N 1
ATOM 679 C CA . ALA A 1 85 ? -0.813 4.219 -4.620 1.00 66.19 85 ALA A CA 1
ATOM 680 C C . ALA A 1 85 ? -0.009 4.288 -3.309 1.00 66.19 85 ALA A C 1
ATOM 682 O O . ALA A 1 85 ? -0.579 4.559 -2.258 1.00 66.19 85 ALA A O 1
ATOM 683 N N . LEU A 1 86 ? 1.322 4.152 -3.374 1.00 68.19 86 LEU A N 1
ATOM 684 C CA . LEU A 1 86 ? 2.226 4.391 -2.239 1.00 68.19 86 LEU A CA 1
ATOM 685 C C . LEU A 1 86 ? 2.109 5.831 -1.714 1.00 68.19 86 LEU A C 1
ATOM 687 O O . LEU A 1 86 ? 2.037 6.051 -0.505 1.00 68.19 86 LEU A O 1
ATOM 691 N N . GLY A 1 87 ? 2.041 6.803 -2.627 1.00 68.25 87 GLY A N 1
ATOM 692 C CA . GLY A 1 87 ? 1.861 8.218 -2.310 1.00 68.25 87 GLY A CA 1
ATOM 693 C C . GLY A 1 87 ? 0.499 8.548 -1.701 1.00 68.25 87 GLY A C 1
ATOM 694 O O . GLY A 1 87 ? 0.405 9.516 -0.957 1.00 68.25 87 GLY A O 1
ATOM 695 N N . ALA A 1 88 ? -0.535 7.747 -1.967 1.00 67.88 88 ALA A N 1
ATOM 696 C CA . ALA A 1 88 ? -1.854 7.879 -1.353 1.00 67.88 88 ALA A CA 1
ATOM 697 C C . ALA A 1 88 ? -1.951 7.161 0.007 1.00 67.88 88 ALA A C 1
ATOM 699 O O . ALA A 1 88 ? -2.627 7.661 0.906 1.00 67.88 88 ALA A O 1
ATOM 700 N N . CYS A 1 89 ? -1.250 6.036 0.201 1.00 71.00 89 CYS A N 1
ATOM 701 C CA . CYS A 1 89 ? -1.236 5.325 1.486 1.00 71.00 89 CYS A CA 1
ATOM 702 C C . CYS A 1 89 ? -0.577 6.144 2.604 1.00 71.00 89 CYS A C 1
ATOM 704 O O . CYS A 1 89 ? -1.109 6.192 3.709 1.00 71.00 89 CYS A O 1
ATOM 706 N N . LEU A 1 90 ? 0.535 6.835 2.329 1.00 70.75 90 LEU A N 1
ATOM 707 C CA . LEU A 1 90 ? 1.241 7.660 3.323 1.00 70.75 90 LEU A CA 1
ATOM 708 C C . LEU A 1 90 ? 0.354 8.723 4.011 1.00 70.75 90 LEU A C 1
ATOM 710 O O . LEU A 1 90 ? 0.266 8.707 5.240 1.00 70.75 90 LEU A O 1
ATOM 714 N N . PRO A 1 91 ? -0.338 9.624 3.287 1.00 72.12 91 PRO A N 1
ATOM 715 C CA . PRO A 1 91 ? -1.203 10.623 3.908 1.00 72.12 91 PRO A CA 1
ATOM 716 C C . PRO A 1 91 ? -2.405 9.993 4.618 1.00 72.12 91 PRO A C 1
ATOM 718 O O . PRO A 1 91 ? -2.806 10.489 5.669 1.00 72.12 91 PRO A O 1
ATOM 721 N N . MET A 1 92 ? -2.940 8.879 4.109 1.00 70.12 92 MET A N 1
ATOM 722 C CA . MET A 1 92 ? -4.020 8.147 4.782 1.00 70.12 92 MET A CA 1
ATOM 723 C C . MET A 1 92 ? -3.557 7.543 6.111 1.00 70.12 92 MET A C 1
ATOM 725 O O . MET A 1 92 ? -4.292 7.602 7.096 1.00 70.12 92 MET A O 1
ATOM 729 N N . MET A 1 93 ? -2.322 7.041 6.184 1.00 71.75 93 MET A N 1
ATOM 730 C CA . MET A 1 93 ? -1.730 6.564 7.434 1.00 71.75 93 MET A CA 1
ATOM 731 C C . MET A 1 93 ? -1.471 7.703 8.416 1.00 71.75 93 MET A C 1
ATOM 733 O O . MET A 1 93 ? -1.804 7.561 9.589 1.00 71.75 93 MET A O 1
ATOM 737 N N . CYS A 1 94 ? -0.953 8.846 7.957 1.00 73.06 94 CYS A N 1
ATOM 738 C CA . CYS A 1 94 ? -0.784 10.023 8.812 1.00 73.06 94 CYS A CA 1
ATOM 739 C C . CYS A 1 94 ? -2.124 10.514 9.374 1.00 73.06 94 CYS A C 1
ATOM 741 O O . CYS A 1 94 ? -2.217 10.816 10.562 1.00 73.06 94 CYS A O 1
ATOM 743 N N . LEU A 1 95 ? -3.169 10.553 8.542 1.00 71.62 95 LEU A N 1
ATOM 744 C CA . LEU A 1 95 ? -4.507 10.963 8.961 1.00 71.62 95 LEU A CA 1
ATOM 745 C C . LEU A 1 95 ? -5.114 9.960 9.948 1.00 71.62 95 LEU A C 1
ATOM 747 O O . LEU A 1 95 ? -5.674 10.355 10.968 1.00 71.62 95 LEU A O 1
ATOM 751 N N . SER A 1 96 ? -4.959 8.664 9.674 1.00 69.06 96 SER A N 1
ATOM 752 C CA . SER A 1 96 ? -5.419 7.608 10.569 1.00 69.06 96 SER A CA 1
ATOM 753 C C . SER A 1 96 ? -4.664 7.604 11.895 1.00 69.06 96 SER A C 1
ATOM 755 O O . SER A 1 96 ? -5.274 7.281 12.903 1.00 69.06 96 SER A O 1
ATOM 757 N N . TRP A 1 97 ? -3.376 7.955 11.910 1.00 72.44 97 TRP A N 1
ATOM 758 C CA . TRP A 1 97 ? -2.584 8.081 13.134 1.00 72.44 97 TRP A CA 1
ATOM 759 C C . TRP A 1 97 ? -3.000 9.314 13.942 1.00 72.44 97 TRP A C 1
ATOM 761 O O . TRP A 1 97 ? -3.186 9.219 15.147 1.00 72.44 97 TRP A O 1
ATOM 771 N N . TYR A 1 98 ? -3.229 10.449 13.275 1.00 70.25 98 TYR A N 1
ATOM 772 C CA . TYR A 1 98 ? -3.683 11.687 13.916 1.00 70.25 98 TYR A CA 1
ATOM 773 C C . TYR A 1 98 ? -5.078 11.565 14.546 1.00 70.25 98 TYR A C 1
ATOM 775 O O . TYR A 1 98 ? -5.344 12.141 15.597 1.00 70.25 98 TYR A O 1
ATOM 783 N N . LEU A 1 99 ? -5.982 10.824 13.901 1.00 68.38 99 LEU A N 1
ATOM 784 C CA . LEU A 1 99 ? -7.350 10.625 14.383 1.00 68.38 99 LEU A CA 1
ATOM 785 C C . LEU A 1 99 ? -7.464 9.564 15.485 1.00 68.38 99 LEU A C 1
ATOM 787 O O . LEU A 1 99 ? -8.517 9.476 16.118 1.00 68.38 99 LEU A O 1
ATOM 791 N N . TYR A 1 100 ? -6.428 8.749 15.694 1.00 67.62 100 TYR A N 1
ATOM 792 C CA . TYR A 1 100 ? -6.463 7.636 16.633 1.00 67.62 100 TYR A CA 1
ATOM 793 C C . TYR A 1 100 ? -5.804 8.023 17.963 1.00 67.62 100 TYR A C 1
ATOM 795 O O . TYR A 1 100 ? -4.621 8.342 18.013 1.00 67.62 100 TYR A O 1
ATOM 803 N N . ASP A 1 101 ? -6.576 7.985 19.051 1.00 64.19 101 ASP A N 1
ATOM 804 C CA . ASP A 1 101 ? -6.106 8.328 20.398 1.00 64.19 101 ASP A CA 1
ATOM 805 C C . ASP A 1 101 ? -5.146 7.235 20.923 1.00 64.19 101 ASP A C 1
ATOM 807 O O . ASP A 1 101 ? -5.388 6.039 20.731 1.00 64.19 101 ASP A O 1
ATOM 811 N N . ASP A 1 102 ? -4.054 7.631 21.588 1.00 61.44 102 ASP A N 1
ATOM 812 C CA . ASP A 1 102 ? -2.816 6.850 21.858 1.00 61.44 102 ASP A CA 1
ATOM 813 C C . ASP A 1 102 ? -2.996 5.651 22.832 1.00 61.44 102 ASP A C 1
ATOM 815 O O . ASP A 1 102 ? -2.047 5.126 23.414 1.00 61.44 102 ASP A O 1
ATOM 819 N N . ARG A 1 103 ? -4.235 5.197 23.052 1.00 64.31 103 ARG A N 1
ATOM 820 C CA . ARG A 1 103 ? -4.610 4.214 24.081 1.00 64.31 103 ARG A CA 1
ATOM 821 C C . ARG A 1 103 ? -4.326 2.761 23.695 1.00 64.31 103 ARG A C 1
ATOM 823 O O . ARG A 1 103 ? -4.277 1.905 24.574 1.00 64.31 103 ARG A O 1
ATOM 830 N N . ALA A 1 104 ? -4.134 2.459 22.410 1.00 71.56 104 ALA A N 1
ATOM 831 C CA . ALA A 1 104 ? -3.935 1.093 21.921 1.00 71.56 104 ALA A CA 1
ATOM 832 C C . ALA A 1 104 ? -2.497 0.870 21.423 1.00 71.56 104 ALA A C 1
ATOM 834 O O . ALA A 1 104 ? -2.209 0.994 20.230 1.00 71.56 104 ALA A O 1
ATOM 835 N N . ILE A 1 105 ? -1.603 0.472 22.337 1.00 80.38 105 ILE A N 1
ATOM 836 C CA . ILE A 1 105 ? -0.189 0.151 22.045 1.00 80.38 105 ILE A CA 1
ATOM 837 C C . ILE A 1 105 ? -0.073 -0.845 20.878 1.00 80.38 105 ILE A C 1
ATOM 839 O O . ILE A 1 105 ? 0.779 -0.683 20.007 1.00 80.38 105 ILE A O 1
ATOM 843 N N . TRP A 1 106 ? -0.969 -1.835 20.815 1.00 81.94 106 TRP A N 1
ATOM 844 C CA . TRP A 1 106 ? -1.014 -2.829 19.737 1.00 81.94 106 TRP A CA 1
ATOM 845 C C . TRP A 1 106 ? -1.181 -2.200 18.348 1.00 81.94 106 TRP A C 1
ATOM 847 O O . TRP A 1 106 ? -0.428 -2.511 17.426 1.00 81.94 106 TRP A O 1
ATOM 857 N N . MET A 1 107 ? -2.110 -1.250 18.206 1.00 79.94 107 MET A N 1
ATOM 858 C CA . MET A 1 107 ? -2.330 -0.556 16.936 1.00 79.94 107 MET A CA 1
ATOM 859 C C . MET A 1 107 ? -1.099 0.257 16.550 1.00 79.94 107 MET A C 1
ATOM 861 O O . MET A 1 107 ? -0.685 0.233 15.393 1.00 79.94 107 MET A O 1
ATOM 865 N N . ARG A 1 108 ? -0.452 0.908 17.522 1.00 80.94 108 ARG A N 1
ATOM 866 C CA . ARG A 1 108 ? 0.785 1.664 17.296 1.00 80.94 108 ARG A CA 1
ATOM 867 C C . ARG A 1 108 ? 1.914 0.776 16.772 1.00 80.94 108 ARG A C 1
ATOM 869 O O . ARG A 1 108 ? 2.623 1.185 15.855 1.00 80.94 108 ARG A O 1
ATOM 876 N N . VAL A 1 109 ? 2.071 -0.438 17.302 1.00 84.62 109 VAL A N 1
ATOM 877 C CA . VAL A 1 109 ? 3.046 -1.413 16.780 1.00 84.62 109 VAL A CA 1
ATOM 878 C C . VAL A 1 109 ? 2.726 -1.763 15.328 1.00 84.62 109 VAL A C 1
ATOM 880 O O . VAL A 1 109 ? 3.614 -1.676 14.481 1.00 84.62 109 VAL A O 1
ATOM 883 N N . ILE A 1 110 ? 1.464 -2.070 15.016 1.00 85.12 110 ILE A N 1
ATOM 884 C CA . ILE A 1 110 ? 1.046 -2.397 13.647 1.00 85.12 110 ILE A CA 1
ATOM 885 C C . ILE A 1 110 ? 1.313 -1.229 12.687 1.00 85.12 110 ILE A C 1
ATOM 887 O O . ILE A 1 110 ? 1.891 -1.451 11.627 1.00 85.12 110 ILE A O 1
ATOM 891 N N . TYR A 1 111 ? 0.969 0.012 13.051 1.00 82.50 111 TYR A N 1
ATOM 892 C CA . TYR A 1 111 ? 1.243 1.186 12.211 1.00 82.50 111 TYR A CA 1
ATOM 893 C C . TYR A 1 111 ? 2.737 1.387 11.951 1.00 82.50 111 TYR A C 1
ATOM 895 O O . TYR A 1 111 ? 3.117 1.706 10.824 1.00 82.50 111 TYR A O 1
ATOM 903 N N . ASN A 1 112 ? 3.592 1.181 12.956 1.00 84.88 112 ASN A N 1
ATOM 904 C CA . ASN A 1 112 ? 5.043 1.275 12.784 1.00 84.88 112 ASN A CA 1
ATOM 905 C C . ASN A 1 112 ? 5.569 0.203 11.824 1.00 84.88 112 ASN A C 1
ATOM 907 O O . ASN A 1 112 ? 6.332 0.519 10.912 1.00 84.88 112 ASN A O 1
ATOM 911 N N . VAL A 1 113 ? 5.132 -1.048 11.998 1.00 86.00 113 VAL A N 1
ATOM 912 C CA . VAL A 1 113 ? 5.507 -2.154 11.105 1.00 86.00 113 VAL A CA 1
ATOM 913 C C . VAL A 1 113 ? 5.024 -1.867 9.684 1.00 86.00 113 VAL A C 1
ATOM 915 O O . VAL A 1 113 ? 5.808 -1.942 8.742 1.00 86.00 113 VAL A O 1
ATOM 918 N N . TRP A 1 114 ? 3.770 -1.455 9.518 1.00 83.88 114 TRP A N 1
ATOM 919 C CA . TRP A 1 114 ? 3.197 -1.134 8.212 1.00 83.88 114 TRP A CA 1
ATOM 920 C C . TRP A 1 114 ? 3.935 0.025 7.526 1.00 83.88 114 TRP A C 1
ATOM 922 O O . TRP A 1 114 ? 4.298 -0.075 6.354 1.00 83.88 114 TRP A O 1
ATOM 932 N N . THR A 1 115 ? 4.285 1.072 8.281 1.00 81.62 115 THR A N 1
ATOM 933 C CA . THR A 1 115 ? 5.099 2.196 7.785 1.00 81.62 115 THR A CA 1
ATOM 934 C C . THR A 1 115 ? 6.479 1.724 7.333 1.00 81.62 115 THR A C 1
ATOM 936 O O . THR A 1 115 ? 6.946 2.110 6.262 1.00 81.62 115 THR A O 1
ATOM 939 N N . PHE A 1 116 ? 7.129 0.857 8.112 1.00 84.75 116 PHE A N 1
ATOM 940 C CA . PHE A 1 116 ? 8.430 0.292 7.762 1.00 84.75 116 PHE A CA 1
ATOM 941 C C . PHE A 1 116 ? 8.384 -0.476 6.434 1.00 84.75 116 PHE A C 1
ATOM 943 O O . PHE A 1 116 ? 9.241 -0.263 5.573 1.00 84.75 116 PHE A O 1
ATOM 950 N N . PHE A 1 117 ? 7.357 -1.303 6.217 1.00 82.75 117 PHE A N 1
ATOM 951 C CA . PHE A 1 117 ? 7.184 -2.014 4.949 1.00 82.75 117 PHE A CA 1
ATOM 952 C C . PHE A 1 117 ? 6.929 -1.070 3.763 1.00 82.75 117 PHE A C 1
ATOM 954 O O . PHE A 1 117 ? 7.474 -1.297 2.681 1.00 82.75 117 PHE A O 1
ATOM 961 N N . ILE A 1 118 ? 6.160 0.008 3.947 1.00 79.88 118 ILE A N 1
ATOM 962 C CA . ILE A 1 118 ? 5.953 1.028 2.904 1.00 79.88 118 ILE A CA 1
ATOM 963 C C . ILE A 1 118 ? 7.261 1.750 2.560 1.00 79.88 118 ILE A C 1
ATOM 965 O O . ILE A 1 118 ? 7.570 1.944 1.383 1.00 79.88 118 ILE A O 1
ATOM 969 N N . VAL A 1 119 ? 8.061 2.121 3.564 1.00 82.38 119 VAL A N 1
ATOM 970 C CA . VAL A 1 119 ? 9.365 2.770 3.350 1.00 82.38 119 VAL A CA 1
ATOM 971 C C . VAL A 1 119 ? 10.320 1.838 2.606 1.00 82.38 119 VAL A C 1
ATOM 973 O O . VAL A 1 119 ? 10.983 2.269 1.661 1.00 82.38 119 VAL A O 1
ATOM 976 N N . LEU A 1 120 ? 10.365 0.554 2.972 1.00 82.38 120 LEU A N 1
ATOM 977 C CA . LEU A 1 120 ? 11.160 -0.436 2.247 1.00 82.38 120 LEU A CA 1
ATOM 978 C C . LEU A 1 120 ? 10.712 -0.575 0.787 1.00 82.38 120 LEU A C 1
ATOM 980 O O . LEU A 1 120 ? 11.564 -0.588 -0.104 1.00 82.38 120 LEU A O 1
ATOM 984 N N . GLU A 1 121 ? 9.404 -0.621 0.518 1.00 77.38 121 GLU A N 1
ATOM 985 C CA . GLU A 1 121 ? 8.897 -0.653 -0.860 1.00 77.38 121 GLU A CA 1
ATOM 986 C C . GLU A 1 121 ? 9.322 0.584 -1.650 1.00 77.38 121 GLU A C 1
ATOM 988 O O . GLU A 1 121 ? 9.763 0.461 -2.796 1.00 77.38 121 GLU A O 1
ATOM 993 N N . LEU A 1 122 ? 9.246 1.765 -1.034 1.00 77.56 122 LEU A N 1
ATOM 994 C CA . LEU A 1 122 ? 9.662 3.018 -1.654 1.00 77.56 122 LEU A CA 1
ATOM 995 C C . LEU A 1 122 ? 11.152 2.989 -2.024 1.00 77.56 122 LEU A C 1
ATOM 997 O O . LEU A 1 122 ? 11.515 3.360 -3.142 1.00 77.56 122 LEU A O 1
ATOM 1001 N N . ILE A 1 123 ? 12.012 2.510 -1.120 1.00 82.19 123 ILE A N 1
ATOM 1002 C CA . ILE A 1 123 ? 13.459 2.389 -1.354 1.00 82.19 123 ILE A CA 1
ATOM 1003 C C . ILE A 1 123 ? 13.735 1.421 -2.509 1.00 82.19 123 ILE A C 1
ATOM 1005 O O . ILE A 1 123 ? 14.523 1.738 -3.404 1.00 82.19 123 ILE A O 1
ATOM 1009 N N . VAL A 1 124 ? 13.074 0.261 -2.534 1.00 77.25 124 VAL A N 1
ATOM 1010 C CA . VAL A 1 124 ? 13.234 -0.734 -3.607 1.00 77.25 124 VAL A CA 1
ATOM 1011 C C . VAL A 1 124 ? 12.762 -0.166 -4.946 1.00 77.25 124 VAL A C 1
ATOM 1013 O O . VAL A 1 124 ? 13.473 -0.277 -5.952 1.00 77.25 124 VAL A O 1
ATOM 1016 N N . ALA A 1 125 ? 11.604 0.494 -4.968 1.00 73.69 125 ALA A N 1
ATOM 1017 C CA . ALA A 1 125 ? 11.074 1.148 -6.158 1.00 73.69 125 ALA A CA 1
ATOM 1018 C C . ALA A 1 125 ? 12.032 2.237 -6.673 1.00 73.69 125 ALA A C 1
ATOM 1020 O O . ALA A 1 125 ? 12.376 2.242 -7.861 1.00 73.69 125 ALA A O 1
ATOM 1021 N N . ALA A 1 126 ? 12.529 3.099 -5.783 1.00 76.88 126 ALA A N 1
ATOM 1022 C CA . ALA A 1 126 ? 13.495 4.145 -6.104 1.00 76.88 126 ALA A CA 1
ATOM 1023 C C . ALA A 1 126 ? 14.811 3.561 -6.634 1.00 76.88 126 ALA A C 1
ATOM 1025 O O . ALA A 1 126 ? 15.314 4.016 -7.660 1.00 76.88 126 ALA A O 1
ATOM 1026 N N . HIS A 1 127 ? 15.335 2.506 -6.008 1.00 79.19 127 HIS A N 1
ATOM 1027 C CA . HIS A 1 127 ? 16.553 1.831 -6.451 1.00 79.19 127 HIS A CA 1
ATOM 1028 C C . HIS A 1 127 ? 16.401 1.234 -7.860 1.00 79.19 127 HIS A C 1
ATOM 1030 O O . HIS A 1 127 ? 17.298 1.367 -8.699 1.00 79.19 127 HIS A O 1
ATOM 1036 N N . ILE A 1 128 ? 15.252 0.624 -8.168 1.00 73.56 128 ILE A N 1
ATOM 1037 C CA . ILE A 1 128 ? 14.961 0.093 -9.508 1.00 73.56 128 ILE A CA 1
ATOM 1038 C C . ILE A 1 128 ? 14.905 1.221 -10.547 1.00 73.56 128 ILE A C 1
ATOM 1040 O O . ILE A 1 128 ? 15.451 1.070 -11.646 1.00 73.56 128 ILE A O 1
ATOM 1044 N N . ILE A 1 129 ? 14.257 2.342 -10.217 1.00 72.31 129 ILE A N 1
ATOM 1045 C CA . ILE A 1 129 ? 14.190 3.522 -11.091 1.00 72.31 129 ILE A CA 1
ATOM 1046 C C . ILE A 1 129 ? 15.597 4.085 -11.310 1.00 72.31 129 ILE A C 1
ATOM 104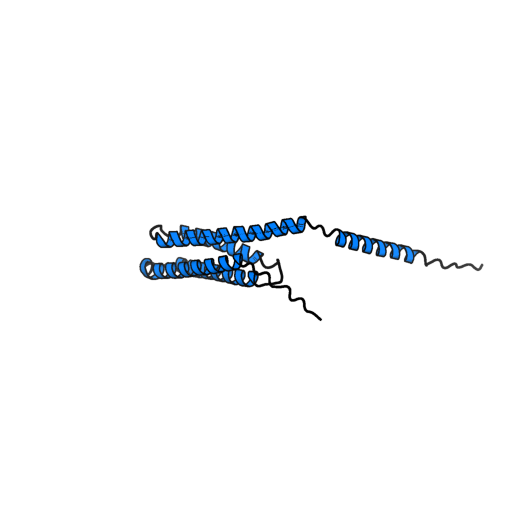8 O O . ILE A 1 129 ? 16.009 4.266 -12.454 1.00 72.31 129 ILE A O 1
ATOM 1052 N N . TRP A 1 130 ? 16.365 4.275 -10.240 1.00 77.62 130 TRP A N 1
ATOM 1053 C CA . TRP A 1 130 ? 17.718 4.820 -10.278 1.00 77.62 130 TRP A CA 1
ATOM 1054 C C . TRP A 1 130 ? 18.675 3.966 -11.114 1.00 77.62 13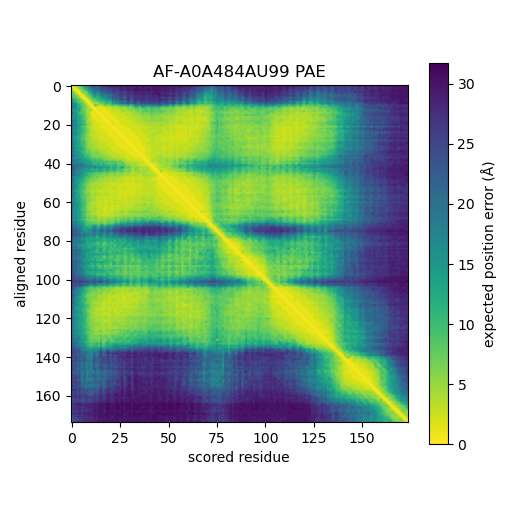0 TRP A C 1
ATOM 1056 O O . TRP A 1 130 ? 19.351 4.480 -12.008 1.00 77.62 130 TRP A O 1
ATOM 1066 N N . LYS A 1 131 ? 18.687 2.641 -10.900 1.00 74.00 131 LYS A N 1
ATOM 1067 C CA . LYS A 1 131 ? 19.483 1.698 -11.707 1.00 74.00 131 LYS A CA 1
ATOM 1068 C C . LYS A 1 131 ? 19.139 1.817 -13.191 1.00 74.00 131 LYS A C 1
ATOM 1070 O O . LYS A 1 131 ? 20.018 1.737 -14.046 1.00 74.00 131 LYS A O 1
ATOM 1075 N N . ARG A 1 132 ? 17.861 2.031 -13.508 1.00 68.12 132 ARG A N 1
ATOM 1076 C CA . ARG A 1 132 ? 17.394 2.192 -14.885 1.00 68.12 132 ARG A CA 1
ATOM 1077 C C . ARG A 1 132 ? 17.807 3.526 -15.490 1.00 68.12 132 ARG A C 1
ATOM 1079 O O . ARG A 1 132 ? 18.297 3.516 -16.610 1.00 68.12 132 ARG A O 1
ATOM 1086 N N . VAL A 1 133 ? 17.653 4.633 -14.765 1.00 72.38 133 VAL A N 1
ATOM 1087 C CA . VAL A 1 133 ? 18.111 5.963 -15.205 1.00 72.38 133 VAL A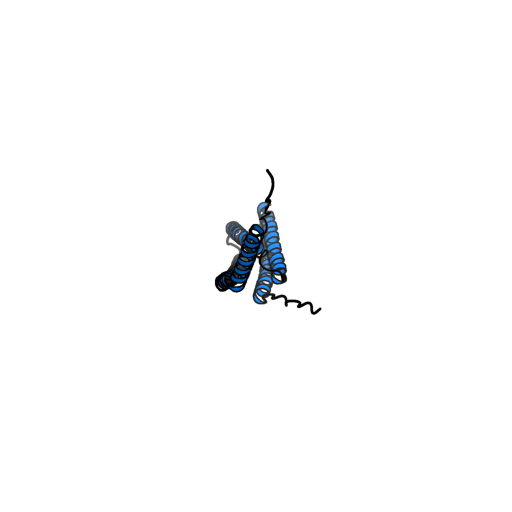 CA 1
ATOM 1088 C C . VAL A 1 133 ? 19.611 5.931 -15.493 1.00 72.38 133 VAL A C 1
ATOM 1090 O O . VAL A 1 133 ? 20.033 6.343 -16.571 1.00 72.38 133 VAL A O 1
ATOM 1093 N N . ARG A 1 134 ? 20.398 5.327 -14.595 1.00 72.56 134 ARG A N 1
ATOM 1094 C CA . ARG A 1 134 ? 21.840 5.141 -14.790 1.00 72.56 134 ARG A CA 1
ATOM 1095 C C . ARG A 1 134 ? 22.153 4.309 -16.038 1.00 72.56 134 ARG A C 1
ATOM 1097 O O . ARG A 1 134 ? 23.009 4.695 -16.821 1.00 72.56 134 ARG A O 1
ATOM 1104 N N . ASN A 1 135 ? 21.438 3.205 -16.263 1.00 64.56 135 ASN A N 1
ATOM 1105 C CA . ASN A 1 135 ? 21.640 2.355 -17.444 1.00 64.56 135 ASN A CA 1
ATOM 1106 C C . ASN A 1 135 ? 21.205 3.020 -18.761 1.00 64.56 135 ASN A C 1
ATOM 1108 O O . ASN A 1 135 ? 21.808 2.752 -19.796 1.00 64.56 135 ASN A O 1
ATOM 1112 N N . VAL A 1 136 ? 20.175 3.872 -18.737 1.00 62.75 136 VAL A N 1
ATOM 1113 C CA . VAL A 1 136 ? 19.739 4.657 -19.906 1.00 62.75 136 VAL A CA 1
ATOM 1114 C C . VAL A 1 136 ? 20.761 5.748 -20.230 1.00 62.75 136 VAL A C 1
ATOM 1116 O O . VAL A 1 136 ? 21.068 5.953 -21.397 1.00 62.75 136 VAL A O 1
ATOM 1119 N N . GLN A 1 137 ? 21.348 6.395 -19.219 1.00 55.56 137 GLN A N 1
ATOM 1120 C CA . GLN A 1 137 ? 22.429 7.362 -19.432 1.00 55.56 137 GLN A CA 1
ATOM 1121 C C . GLN A 1 137 ? 23.737 6.708 -19.909 1.00 55.56 137 GLN A C 1
ATOM 1123 O O . GLN A 1 137 ? 24.462 7.318 -20.687 1.00 55.56 137 GLN A O 1
ATOM 1128 N N . LEU A 1 138 ? 24.035 5.468 -19.493 1.00 55.66 138 LEU A N 1
ATOM 1129 C CA . LEU A 1 138 ? 25.264 4.766 -19.894 1.00 55.66 138 LEU A CA 1
ATOM 1130 C C . LEU A 1 138 ? 25.226 4.166 -21.311 1.00 55.66 138 LEU A C 1
ATOM 1132 O O . LEU A 1 138 ? 26.274 3.809 -21.843 1.00 55.66 138 LEU A O 1
ATOM 1136 N N . ARG A 1 139 ? 24.046 4.042 -21.930 1.00 47.25 139 ARG A N 1
ATOM 1137 C CA . ARG A 1 139 ? 23.891 3.628 -23.333 1.00 47.25 139 ARG A CA 1
ATOM 1138 C C . ARG A 1 139 ? 23.212 4.741 -24.138 1.00 47.25 139 ARG A C 1
ATOM 1140 O O . ARG A 1 139 ? 22.033 4.619 -24.471 1.00 47.25 139 ARG A O 1
ATOM 1147 N N . PRO A 1 140 ? 23.934 5.800 -24.539 1.00 54.97 140 PRO A N 1
ATOM 1148 C CA . PRO A 1 140 ? 23.625 6.398 -25.825 1.00 54.97 140 PRO A CA 1
ATOM 1149 C C . PRO A 1 140 ? 23.849 5.278 -26.843 1.00 54.97 140 PRO A C 1
ATOM 1151 O O . PRO A 1 140 ? 24.953 4.743 -26.950 1.00 54.97 140 PRO A O 1
ATOM 1154 N N . ASP A 1 141 ? 22.788 4.840 -27.514 1.00 66.44 141 ASP A N 1
ATOM 1155 C CA . ASP A 1 141 ? 22.867 3.810 -28.548 1.00 66.44 141 ASP A CA 1
ATOM 1156 C C . ASP A 1 141 ? 23.512 4.462 -29.785 1.00 66.44 141 ASP A C 1
ATOM 1158 O O . ASP A 1 141 ? 22.850 4.824 -30.758 1.00 66.44 141 ASP A O 1
ATOM 1162 N N . TRP A 1 142 ? 24.819 4.733 -29.684 1.00 65.25 142 TRP A N 1
ATOM 1163 C CA . TRP A 1 142 ? 25.622 5.433 -30.688 1.00 65.25 142 TRP A CA 1
ATOM 1164 C C . TRP A 1 142 ? 25.499 4.755 -32.050 1.00 65.25 142 TRP A C 1
ATOM 1166 O O . TRP A 1 142 ? 25.414 5.441 -33.060 1.00 65.25 142 TRP A O 1
ATOM 1176 N N . SER A 1 143 ? 25.351 3.429 -32.068 1.00 69.19 143 SER A N 1
ATOM 1177 C CA . SER A 1 143 ? 25.085 2.634 -33.267 1.00 69.19 143 SER A CA 1
ATOM 1178 C C . SER A 1 143 ? 23.730 2.952 -33.913 1.00 69.19 143 SER A C 1
ATOM 1180 O O . SER A 1 143 ? 23.640 3.062 -35.134 1.00 69.19 143 SER A O 1
ATOM 1182 N N . ALA A 1 144 ? 22.669 3.155 -33.124 1.00 71.50 144 ALA A N 1
ATOM 1183 C CA . ALA A 1 144 ? 21.356 3.551 -33.632 1.00 71.50 144 ALA A CA 1
ATOM 1184 C C . ALA A 1 144 ? 21.349 5.016 -34.102 1.00 71.50 144 ALA A C 1
ATOM 1186 O O . ALA A 1 144 ? 20.655 5.363 -35.066 1.00 71.50 144 ALA A O 1
ATOM 1187 N N . MET A 1 145 ? 22.136 5.879 -33.454 1.00 74.69 145 MET A N 1
ATOM 1188 C CA . MET A 1 145 ? 22.315 7.269 -33.876 1.00 74.69 145 MET A CA 1
ATOM 1189 C C . MET A 1 145 ? 23.132 7.365 -35.175 1.00 74.69 145 MET A C 1
ATOM 1191 O O . MET A 1 145 ? 22.725 8.072 -36.098 1.00 74.69 145 MET A O 1
ATOM 1195 N N . GLU A 1 146 ? 24.215 6.596 -35.302 1.00 77.31 146 GLU A N 1
ATOM 1196 C CA . GLU A 1 146 ? 25.013 6.475 -36.528 1.00 77.31 146 GLU A CA 1
ATOM 1197 C C . GLU A 1 146 ? 24.208 5.871 -37.680 1.00 77.31 146 GLU A C 1
ATOM 1199 O O . GLU A 1 146 ? 24.236 6.410 -38.788 1.00 77.31 146 GLU A O 1
ATOM 1204 N N . ALA A 1 147 ? 23.422 4.819 -37.434 1.00 79.31 147 ALA A N 1
ATOM 1205 C CA . ALA A 1 147 ? 22.549 4.230 -38.448 1.00 79.31 147 ALA A CA 1
ATOM 1206 C C . ALA A 1 147 ? 21.519 5.247 -38.975 1.00 79.31 147 ALA A C 1
ATOM 1208 O O . ALA A 1 147 ? 21.305 5.350 -40.187 1.00 79.31 147 ALA A O 1
ATOM 1209 N N . ASN A 1 148 ? 20.928 6.057 -38.089 1.00 82.25 148 ASN A N 1
ATOM 1210 C CA . ASN A 1 148 ? 20.017 7.134 -38.482 1.00 82.25 148 ASN A CA 1
ATOM 1211 C C . ASN A 1 148 ? 20.724 8.262 -39.253 1.00 82.25 148 ASN A C 1
ATOM 1213 O O . ASN A 1 148 ? 20.166 8.779 -40.226 1.00 82.25 148 ASN A O 1
ATOM 1217 N N . LEU A 1 149 ? 21.952 8.626 -38.874 1.00 83.19 149 LEU A N 1
ATOM 1218 C CA . LEU A 1 149 ? 22.755 9.615 -39.600 1.00 83.19 149 LEU A CA 1
ATOM 1219 C C . LEU A 1 149 ? 23.142 9.118 -40.999 1.00 83.19 149 LEU A C 1
ATOM 1221 O O . LEU A 1 149 ? 23.009 9.865 -41.972 1.00 83.19 149 LEU A O 1
ATOM 1225 N N . MET A 1 1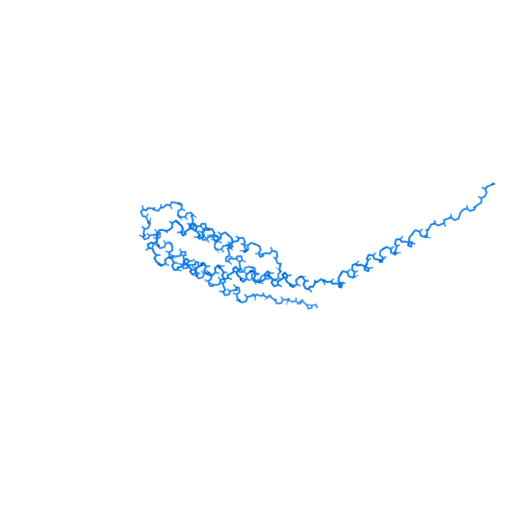50 ? 23.557 7.856 -41.132 1.00 81.50 150 MET A N 1
ATOM 1226 C CA . MET A 1 150 ? 23.858 7.252 -42.433 1.00 81.50 150 MET A CA 1
ATOM 1227 C C . MET A 1 150 ? 22.614 7.161 -43.319 1.00 81.50 150 MET A C 1
ATOM 1229 O O . MET A 1 150 ? 22.678 7.489 -44.506 1.00 81.50 150 MET A O 1
ATOM 1233 N N . ALA A 1 151 ? 21.464 6.784 -42.755 1.00 82.00 151 ALA A N 1
ATOM 1234 C CA . ALA A 1 151 ? 20.200 6.762 -43.486 1.00 82.00 151 ALA A CA 1
ATOM 1235 C C . ALA A 1 151 ? 19.794 8.162 -43.979 1.00 82.00 151 ALA A C 1
ATOM 1237 O O . ALA A 1 151 ? 19.321 8.294 -45.108 1.00 82.00 151 ALA A O 1
ATOM 1238 N N . ARG A 1 152 ? 20.018 9.217 -43.179 1.00 81.06 152 ARG A N 1
ATOM 1239 C CA . ARG A 1 152 ? 19.789 10.608 -43.606 1.00 81.06 152 ARG A CA 1
ATOM 1240 C C . ARG A 1 152 ? 20.732 11.026 -44.736 1.00 81.06 152 ARG A C 1
ATOM 1242 O O . ARG A 1 152 ? 20.244 11.548 -45.734 1.00 81.06 152 ARG A O 1
ATOM 1249 N N . ARG A 1 153 ? 22.037 10.725 -44.648 1.00 79.81 153 ARG A N 1
ATOM 1250 C CA . ARG A 1 153 ? 22.993 11.024 -45.736 1.00 79.81 153 ARG A CA 1
ATOM 1251 C C . ARG A 1 153 ? 22.609 10.351 -47.054 1.00 79.81 153 ARG A C 1
ATOM 1253 O O . ARG A 1 153 ? 22.701 10.987 -48.096 1.00 79.81 153 ARG A O 1
ATOM 1260 N N . ARG A 1 154 ? 22.141 9.097 -47.021 1.00 77.06 154 ARG A N 1
ATOM 1261 C CA . ARG A 1 154 ? 21.686 8.387 -48.233 1.00 77.06 154 ARG A CA 1
ATOM 1262 C C . ARG A 1 154 ? 20.488 9.070 -48.895 1.00 77.06 154 ARG A C 1
ATOM 1264 O O . ARG A 1 154 ? 20.470 9.189 -50.115 1.00 77.06 154 ARG A O 1
ATOM 1271 N N . ARG A 1 155 ? 19.523 9.563 -48.109 1.00 74.38 155 ARG A N 1
ATOM 1272 C CA . ARG A 1 155 ? 18.366 10.305 -48.645 1.00 74.38 155 ARG A CA 1
ATOM 1273 C C . ARG A 1 155 ? 18.784 11.631 -49.280 1.00 74.38 155 ARG A C 1
ATOM 1275 O O . ARG A 1 155 ? 18.324 11.932 -50.373 1.00 74.38 155 ARG A O 1
ATOM 1282 N N . SER A 1 156 ? 19.693 12.371 -48.645 1.00 72.31 156 SER A N 1
ATOM 1283 C CA . SER A 1 156 ? 20.225 13.625 -49.199 1.00 72.31 156 SER A CA 1
ATOM 1284 C C . SER A 1 156 ? 21.087 13.408 -50.451 1.00 72.31 156 SER A C 1
ATOM 1286 O O . SER A 1 156 ? 21.080 14.230 -51.358 1.00 72.31 156 SER A O 1
ATOM 1288 N N . ALA A 1 157 ? 21.807 12.286 -50.545 1.00 65.56 157 ALA A N 1
ATOM 1289 C CA . ALA A 1 157 ? 22.561 11.935 -51.749 1.00 65.56 157 ALA A CA 1
ATOM 1290 C C . ALA A 1 157 ? 21.642 11.552 -52.925 1.00 65.56 157 ALA A C 1
ATOM 1292 O O . ALA A 1 157 ? 21.941 11.879 -54.068 1.00 65.56 157 ALA A O 1
ATOM 1293 N N . HIS A 1 158 ? 20.512 10.887 -52.657 1.00 58.88 158 HIS A N 1
ATOM 1294 C CA . HIS A 1 158 ? 19.520 10.576 -53.692 1.00 58.88 158 HIS A CA 1
ATOM 1295 C C . HIS A 1 158 ? 18.735 11.809 -54.163 1.00 58.88 158 HIS A C 1
ATOM 1297 O O . HIS A 1 158 ? 18.393 11.869 -55.340 1.00 58.88 158 HIS A O 1
ATOM 1303 N N . SER A 1 159 ? 18.497 12.814 -53.310 1.00 57.78 159 SER A N 1
ATOM 1304 C CA . SER A 1 159 ? 17.831 14.050 -53.750 1.00 57.78 159 SER A CA 1
ATOM 1305 C C . SER A 1 159 ? 18.695 14.879 -54.706 1.00 57.78 159 SER A C 1
ATOM 1307 O O . SER A 1 159 ? 18.173 15.409 -55.676 1.00 57.78 159 SER A O 1
ATOM 1309 N N . HIS A 1 160 ? 20.018 14.925 -54.515 1.00 54.22 160 HIS A N 1
ATOM 1310 C CA . HIS A 1 160 ? 20.912 15.644 -55.437 1.00 54.22 160 HIS A CA 1
ATOM 1311 C C . HIS A 1 160 ? 21.093 14.957 -56.801 1.00 54.22 160 HIS A C 1
ATOM 1313 O O . HIS A 1 160 ? 21.439 15.615 -57.781 1.00 54.22 160 HIS A O 1
ATOM 1319 N N . HIS A 1 161 ? 20.844 13.648 -56.892 1.00 51.94 161 HIS A N 1
ATOM 1320 C CA . HIS A 1 161 ? 20.922 12.930 -58.166 1.00 51.94 161 HIS A CA 1
ATOM 1321 C C . HIS A 1 161 ? 19.641 13.043 -59.008 1.00 51.94 161 HIS A C 1
ATOM 1323 O O . HIS A 1 161 ? 19.697 12.845 -60.218 1.00 51.94 161 HIS A O 1
ATOM 1329 N N . ALA A 1 162 ? 18.506 13.388 -58.390 1.00 52.09 162 ALA A N 1
ATOM 1330 C CA . ALA A 1 162 ? 17.241 13.602 -59.092 1.00 52.09 162 ALA A CA 1
ATOM 1331 C C . ALA A 1 162 ? 17.189 14.957 -59.826 1.00 52.09 162 ALA A C 1
ATOM 1333 O O . ALA A 1 162 ? 16.571 15.044 -60.881 1.00 52.09 162 ALA A O 1
ATOM 1334 N N . ASP A 1 163 ? 17.904 15.975 -59.337 1.00 51.25 163 ASP A N 1
ATOM 1335 C CA . ASP A 1 163 ? 17.944 17.307 -59.968 1.00 51.25 163 ASP A CA 1
ATOM 1336 C C . ASP A 1 163 ? 18.935 17.409 -61.146 1.00 51.25 163 ASP A C 1
ATOM 1338 O O . ASP A 1 163 ? 18.950 18.406 -61.863 1.00 51.25 163 ASP A O 1
ATOM 1342 N N . SER A 1 164 ? 19.763 16.384 -61.387 1.00 51.47 164 SER A N 1
ATOM 1343 C CA . SER A 1 164 ? 20.733 16.363 -62.501 1.00 51.47 164 SER A CA 1
ATOM 1344 C C . SER A 1 164 ? 20.203 15.706 -63.784 1.00 51.47 164 SER A C 1
ATOM 1346 O O . SER A 1 164 ? 20.893 15.712 -64.801 1.00 51.47 164 SER A O 1
ATOM 1348 N N . PHE A 1 165 ? 18.966 15.201 -63.775 1.00 51.69 165 PHE A N 1
ATOM 1349 C CA . PHE A 1 165 ? 18.293 14.609 -64.937 1.00 51.69 165 PHE A CA 1
ATOM 1350 C C . PHE A 1 165 ? 17.094 15.453 -65.394 1.00 51.69 165 PHE A C 1
ATOM 1352 O O . PHE A 1 165 ? 15.982 14.960 -65.538 1.00 51.69 165 PHE A O 1
ATOM 1359 N N . HIS A 1 166 ? 17.311 16.740 -65.659 1.00 47.16 166 HIS A N 1
ATOM 1360 C CA . HIS A 1 166 ? 16.443 17.484 -66.574 1.00 47.16 166 HIS A CA 1
ATOM 1361 C C . HIS A 1 166 ? 17.232 18.590 -67.282 1.00 47.16 166 HIS A C 1
ATOM 1363 O O . HIS A 1 166 ? 17.134 19.771 -66.972 1.00 47.16 166 HIS A O 1
ATOM 1369 N N . VAL A 1 167 ? 18.011 18.185 -68.286 1.00 56.53 167 VAL A N 1
ATOM 1370 C CA . VAL A 1 167 ? 18.358 19.052 -69.415 1.00 56.53 167 VAL A CA 1
ATOM 1371 C C . VAL A 1 167 ? 17.677 18.463 -70.649 1.00 56.53 167 VAL A C 1
ATOM 1373 O O . VAL A 1 167 ? 18.203 17.514 -71.228 1.00 56.53 167 VAL A O 1
ATOM 1376 N N . PRO A 1 168 ? 16.512 18.975 -71.080 1.00 48.22 168 PRO A N 1
ATOM 1377 C CA . PRO A 1 168 ? 16.124 18.865 -72.468 1.00 48.22 168 PRO A CA 1
ATOM 1378 C C . PRO A 1 168 ? 16.823 19.993 -73.226 1.00 48.22 168 PRO A C 1
ATOM 1380 O O . PRO A 1 168 ? 16.482 21.169 -73.111 1.00 48.22 168 PRO A O 1
ATOM 1383 N N . SER A 1 169 ? 17.838 19.600 -73.988 1.00 53.97 169 SER A N 1
ATOM 1384 C CA . SER A 1 169 ? 18.301 20.347 -75.146 1.00 53.97 169 SER A CA 1
ATOM 1385 C C . SER A 1 169 ? 17.120 20.500 -76.116 1.00 53.97 169 SER A C 1
ATOM 1387 O O . SER A 1 169 ? 16.510 19.506 -76.505 1.00 53.97 169 SER A O 1
ATOM 1389 N N . CYS A 1 170 ? 16.766 21.734 -76.464 1.00 53.03 170 CYS A N 1
ATOM 1390 C CA . CYS A 1 170 ? 15.968 22.045 -77.648 1.00 53.03 170 CYS A CA 1
ATOM 1391 C C . CYS A 1 170 ? 16.724 23.112 -78.431 1.00 53.03 170 CYS A C 1
ATOM 1393 O O . CYS A 1 170 ? 16.627 24.309 -78.166 1.00 53.03 170 CYS A O 1
ATOM 1395 N N . THR A 1 171 ? 17.549 22.617 -79.343 1.00 54.31 171 THR A N 1
ATOM 1396 C CA . THR A 1 171 ? 17.935 23.286 -80.576 1.00 54.31 171 THR A CA 1
ATOM 1397 C C . THR A 1 171 ? 16.738 23.388 -81.532 1.00 54.31 171 THR A C 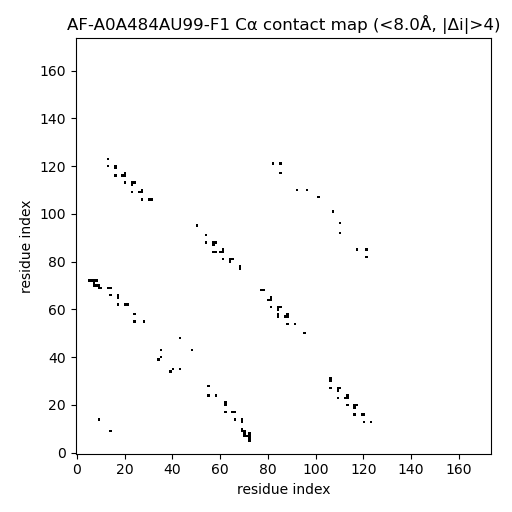1
ATOM 1399 O O . THR A 1 171 ? 15.868 22.519 -81.541 1.00 54.31 171 THR A O 1
ATOM 1402 N N . ASP A 1 172 ? 16.797 24.436 -82.357 1.00 46.78 172 ASP A N 1
ATOM 1403 C CA . ASP A 1 172 ? 16.307 24.552 -83.740 1.00 46.78 172 ASP A CA 1
ATOM 1404 C C . ASP A 1 172 ? 15.074 25.420 -84.070 1.00 46.78 172 ASP A C 1
ATOM 1406 O O . ASP A 1 172 ? 13.967 25.230 -83.571 1.00 46.78 172 ASP A O 1
ATOM 1410 N N . HIS A 1 173 ? 15.342 26.295 -85.058 1.00 45.59 173 HIS A N 1
ATOM 1411 C CA . HIS A 1 173 ? 14.472 27.100 -85.933 1.00 45.59 173 HIS A CA 1
ATOM 1412 C C . HIS A 1 173 ? 13.842 28.353 -85.289 1.00 45.59 173 HIS A C 1
ATOM 1414 O O . HIS A 1 173 ? 13.001 28.255 -84.405 1.00 45.59 173 HIS A O 1
ATOM 1420 N N . LEU A 1 174 ? 14.233 29.580 -85.665 1.00 50.00 174 LEU A N 1
ATOM 1421 C CA . LEU A 1 174 ? 14.232 30.192 -87.008 1.00 50.00 174 LEU A CA 1
ATOM 1422 C C . LEU A 1 174 ? 15.239 31.351 -87.123 1.00 50.00 174 LEU A C 1
ATOM 1424 O O . LEU A 1 174 ? 15.386 32.091 -86.125 1.00 50.00 174 LEU A O 1
#

Organism: Drosophila navojoa (NCBI:txid7232)

Mean predicted aligned error: 14.17 Å

Foldseek 3Di:
DPPPPPPQQQDVVLVVLLVLLVVLLVVLLVVLVVCCVPPCVVPRDPVSVVLSVVLNVLSVVLSVLSVVQSRDSDDDPSCVVNVVSLVVNVVSLVVVVVPDDPPDVPSVVSSVSSVVSSVVSVVVSVVVVVVVVVVVVVDPVVVVVVVVVVVVVVVVVVVVVVVVPDDDDDDDDD

Solvent-accessib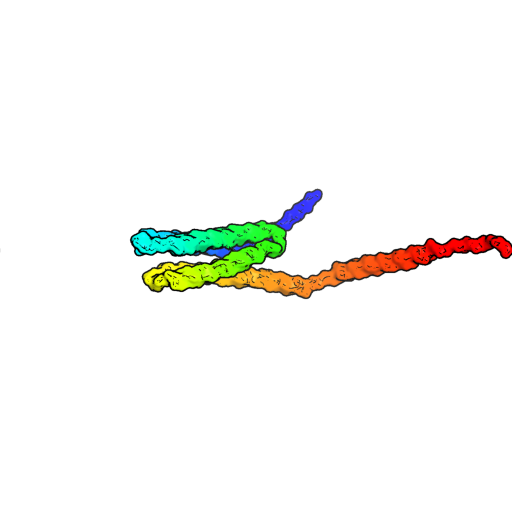le surface area (backbone atoms only — not comparable to full-atom values): 10241 Å² total; per-residue (Å²): 134,83,78,80,73,73,76,63,79,52,49,67,66,60,52,53,51,48,53,53,45,49,53,46,51,52,54,44,55,51,52,51,49,51,47,43,64,73,74,34,54,95,68,66,48,69,66,59,54,50,52,49,53,52,50,55,50,53,50,51,49,34,49,52,48,48,53,55,56,42,65,47,76,73,74,77,82,67,56,58,61,46,55,48,36,54,61,51,48,53,58,53,50,52,51,54,53,73,74,48,75,92,82,50,64,68,58,54,52,48,52,52,53,49,50,50,51,53,51,51,50,51,51,54,53,49,49,55,50,49,55,47,55,52,53,54,68,75,49,71,58,56,67,62,52,48,52,52,51,52,54,50,52,54,54,57,54,54,55,63,59,60,73,71,73,76,79,82,84,81,84,85,89,136